Protein AF-A0A5M3X7E9-F1 (afdb_monomer_lite)

InterPro domains:
  IPR001853 DSBA-like thioredoxin domain [PF01323] (3-74)
  IPR036249 Thioredoxin-like superfamily [SSF52833] (13-123)

pLDDT: mean 93.16, std 6.46, range [57.97, 98.62]

Secondary structure (DSSP, 8-state):
--STTTTTT----TTT------HHHHHHHHHHHTTT-HHHHHHHHHHHHHTS---TT-HHHHHHHHHHHT----S--HHHHHHHHHHHHHTT--GGG-SEEE-TTS-EEESS--HHHHHHHHH-

Organism: NCBI:txid150177

Radius of gyration: 15.97 Å; chains: 1; bounding box: 34×35×36 Å

Sequence (124 aa):
MTTFGAEDGLKVDFGRVVSTNTFDAHRLIAQAAAQGRGERMAERLFRAYFTDALNVADHDILVMLAEETGVRMSDGGATELRAELDRVRGLGFTADSVPAFRFDTGLTLSGEQPEEAFFAAFEA

Structure (mmCIF, N/CA/C/O backbone):
data_AF-A0A5M3X7E9-F1
#
_entry.id   AF-A0A5M3X7E9-F1
#
loop_
_atom_site.group_PDB
_atom_site.id
_atom_site.type_symbol
_atom_site.label_atom_id
_atom_site.label_alt_id
_atom_site.label_comp_id
_atom_site.label_asym_id
_atom_site.label_entity_id
_atom_site.label_seq_id
_atom_site.pdbx_PDB_ins_code
_atom_site.Cartn_x
_atom_site.Cartn_y
_atom_site.Cartn_z
_atom_site.occupancy
_atom_site.B_iso_or_equiv
_atom_site.auth_seq_id
_atom_site.auth_comp_id
_atom_site.auth_asym_id
_atom_site.auth_atom_id
_atom_site.pdbx_PDB_model_num
ATOM 1 N N . MET A 1 1 ? 8.587 -16.319 13.970 1.00 57.97 1 MET A N 1
ATOM 2 C CA . MET A 1 1 ? 7.136 -16.046 13.896 1.00 57.97 1 MET A CA 1
ATOM 3 C C . MET A 1 1 ? 6.733 -15.173 15.067 1.00 57.97 1 MET A C 1
ATOM 5 O O . MET A 1 1 ? 6.988 -15.550 16.206 1.00 57.97 1 MET A O 1
ATOM 9 N N . THR A 1 2 ? 6.206 -13.987 14.783 1.00 64.38 2 THR A N 1
ATOM 10 C CA . THR A 1 2 ? 5.793 -13.008 15.798 1.00 64.38 2 THR A CA 1
ATOM 11 C C . THR A 1 2 ? 4.344 -13.221 16.224 1.00 64.38 2 THR A C 1
ATOM 13 O O . THR A 1 2 ? 3.573 -13.816 15.481 1.00 64.38 2 THR A O 1
ATOM 16 N N . THR A 1 3 ? 3.967 -12.731 17.408 1.00 77.56 3 THR A N 1
ATOM 17 C CA . THR A 1 3 ? 2.562 -12.693 17.866 1.00 77.56 3 THR A CA 1
ATOM 18 C C . THR A 1 3 ? 1.754 -11.575 17.206 1.00 77.56 3 THR A C 1
ATOM 20 O O . THR A 1 3 ? 0.532 -11.574 17.280 1.00 77.56 3 THR A O 1
ATOM 23 N N . PHE A 1 4 ? 2.436 -10.633 16.552 1.00 79.88 4 PHE A N 1
ATOM 24 C CA . PHE A 1 4 ? 1.830 -9.508 15.851 1.00 79.88 4 PHE A CA 1
ATOM 25 C C . PHE A 1 4 ? 0.806 -9.968 14.801 1.00 79.88 4 PHE A C 1
ATOM 27 O O . PHE A 1 4 ? 1.156 -10.749 13.911 1.00 79.88 4 PHE A O 1
ATOM 34 N N . GLY A 1 5 ? -0.437 -9.490 14.923 1.00 80.81 5 GLY A N 1
ATOM 35 C CA . GLY A 1 5 ? -1.555 -9.810 14.029 1.00 80.81 5 GLY A CA 1
ATOM 36 C C . GLY A 1 5 ? -2.062 -11.256 14.102 1.00 80.81 5 GLY A C 1
ATOM 37 O O . GLY A 1 5 ? -2.928 -11.637 13.321 1.00 80.81 5 GLY A O 1
ATOM 38 N N . ALA A 1 6 ? -1.532 -12.091 15.005 1.00 84.88 6 ALA A N 1
ATOM 39 C CA . ALA A 1 6 ? -1.908 -13.503 15.075 1.00 84.88 6 ALA A CA 1
ATOM 40 C C . ALA A 1 6 ? -3.364 -13.703 15.531 1.00 84.88 6 ALA A C 1
ATOM 42 O O . ALA A 1 6 ? -4.019 -14.638 15.070 1.00 84.88 6 ALA A O 1
ATOM 43 N N . GLU A 1 7 ? -3.867 -12.827 16.406 1.00 86.44 7 GLU A N 1
ATOM 44 C CA . GLU A 1 7 ? -5.273 -12.815 16.844 1.00 86.44 7 GLU A CA 1
ATOM 45 C C . GLU A 1 7 ? -6.223 -12.465 15.686 1.00 86.44 7 GLU A C 1
ATOM 47 O O . GLU A 1 7 ? -7.322 -13.011 15.611 1.00 86.44 7 GLU A O 1
ATOM 52 N N . ASP A 1 8 ? -5.734 -11.697 14.708 1.00 83.06 8 ASP A N 1
ATOM 53 C CA . ASP A 1 8 ? -6.441 -11.330 13.474 1.00 83.06 8 ASP A CA 1
ATOM 54 C C . ASP A 1 8 ? -6.232 -12.352 12.338 1.00 83.06 8 ASP A C 1
ATOM 56 O O . ASP A 1 8 ? -6.613 -12.130 11.188 1.00 83.06 8 ASP A O 1
ATOM 60 N N . GLY A 1 9 ? -5.586 -13.489 12.627 1.00 85.62 9 GLY A N 1
ATOM 61 C CA . GLY A 1 9 ? -5.306 -14.544 11.650 1.00 85.62 9 GLY A CA 1
ATOM 62 C C . GLY A 1 9 ? -4.132 -14.256 10.705 1.00 85.62 9 GLY A C 1
ATOM 63 O O . GLY A 1 9 ? -3.910 -15.017 9.755 1.00 85.62 9 GLY A O 1
ATOM 64 N N . LEU A 1 10 ? -3.345 -13.206 10.960 1.00 86.06 10 LEU A N 1
ATOM 65 C CA . LEU A 1 10 ? -2.181 -12.856 10.151 1.00 86.06 10 LEU A CA 1
ATOM 66 C C . LEU A 1 10 ? -0.985 -13.756 10.472 1.00 86.06 10 LEU A C 1
ATOM 68 O O . LEU A 1 10 ? -0.656 -14.056 11.620 1.00 86.06 10 LEU A O 1
ATOM 72 N N . LYS A 1 11 ? -0.280 -14.165 9.415 1.00 87.12 11 LYS A N 1
ATOM 73 C CA . LYS A 1 11 ? 0.992 -14.889 9.515 1.00 87.12 11 LYS A CA 1
ATOM 74 C C . LYS A 1 11 ? 2.125 -13.955 9.131 1.00 87.12 11 LYS A C 1
ATOM 76 O O . LYS A 1 11 ? 2.411 -13.793 7.948 1.00 87.12 11 LYS A O 1
ATOM 81 N N . VAL A 1 12 ? 2.776 -13.370 10.129 1.00 86.00 12 VAL A N 1
ATOM 82 C CA . VAL A 1 12 ? 3.888 -12.438 9.924 1.00 86.00 12 VAL A CA 1
ATOM 83 C C . VAL A 1 12 ? 5.204 -13.053 10.395 1.00 86.00 12 VAL A C 1
ATOM 85 O O . VAL A 1 12 ? 5.309 -13.613 11.494 1.00 86.00 12 VAL A O 1
ATOM 88 N N . ASP A 1 13 ? 6.228 -12.950 9.550 1.00 86.38 13 ASP A N 1
ATOM 89 C CA . ASP A 1 13 ? 7.582 -13.397 9.852 1.00 86.38 13 ASP A CA 1
ATOM 90 C C . ASP A 1 13 ? 8.618 -12.301 9.583 1.00 86.38 13 ASP A C 1
ATOM 92 O O . ASP A 1 13 ? 9.420 -12.373 8.650 1.00 86.38 13 ASP A O 1
ATOM 96 N N . PHE A 1 14 ? 8.629 -11.283 10.450 1.00 82.94 14 PHE A N 1
ATOM 97 C CA . PHE A 1 14 ? 9.568 -10.158 10.367 1.00 82.94 14 PHE A CA 1
ATOM 98 C C . PHE A 1 14 ? 11.044 -10.581 10.313 1.00 82.94 14 PHE A C 1
ATOM 100 O O . PHE A 1 14 ? 11.855 -9.868 9.732 1.00 82.94 14 PHE A O 1
ATOM 107 N N . GLY A 1 15 ? 11.405 -11.743 10.872 1.00 85.81 15 GLY A N 1
ATOM 108 C CA . GLY A 1 15 ? 12.784 -12.244 10.853 1.00 85.81 15 GLY A CA 1
ATOM 109 C C . GLY A 1 15 ? 13.284 -12.647 9.463 1.00 85.81 15 GLY A C 1
ATOM 110 O O . GLY A 1 15 ? 14.489 -12.797 9.273 1.00 85.81 15 GLY A O 1
ATOM 111 N N . ARG A 1 16 ? 12.378 -12.825 8.495 1.00 87.38 16 ARG A N 1
ATOM 112 C CA . ARG A 1 16 ? 12.708 -13.186 7.110 1.00 87.38 16 ARG A CA 1
ATOM 113 C C . ARG A 1 16 ? 12.487 -12.047 6.121 1.00 87.38 16 ARG A C 1
ATOM 115 O O . ARG A 1 16 ? 12.908 -12.169 4.976 1.00 87.38 16 ARG A O 1
ATOM 122 N N . VAL A 1 17 ? 11.838 -10.965 6.546 1.00 88.69 17 VAL A N 1
ATOM 123 C CA . VAL A 1 17 ? 11.526 -9.822 5.687 1.00 88.69 17 VAL A CA 1
ATOM 124 C C . VAL A 1 17 ? 12.809 -9.216 5.117 1.00 88.69 17 VAL A C 1
ATOM 126 O O . VAL A 1 17 ? 13.756 -8.917 5.844 1.00 88.69 17 VAL A O 1
ATOM 129 N N . VAL A 1 18 ? 12.815 -8.991 3.804 1.00 86.69 18 VAL A N 1
ATOM 130 C CA . VAL A 1 18 ? 13.897 -8.294 3.105 1.00 86.69 18 VAL A CA 1
ATOM 131 C C . VAL A 1 18 ? 13.563 -6.807 3.068 1.00 86.69 18 VAL A C 1
ATOM 133 O O . VAL A 1 18 ? 12.689 -6.393 2.312 1.00 86.69 18 VAL A O 1
ATOM 136 N N . SER A 1 19 ? 14.260 -6.000 3.873 1.00 89.56 19 SER A N 1
ATOM 137 C CA . SER A 1 19 ? 14.116 -4.540 3.821 1.00 89.56 19 SER A CA 1
ATOM 138 C C . SER A 1 19 ? 14.472 -4.037 2.422 1.00 89.56 19 SER A C 1
ATOM 140 O O . SER A 1 19 ? 15.584 -4.260 1.938 1.00 89.56 19 SER A O 1
ATOM 142 N N . THR A 1 20 ? 13.512 -3.403 1.756 1.00 92.75 20 THR A N 1
ATOM 143 C CA . THR A 1 20 ? 13.622 -3.039 0.344 1.00 92.75 20 THR A CA 1
ATOM 144 C C . THR A 1 20 ? 12.863 -1.753 0.039 1.00 92.75 20 THR A C 1
ATOM 146 O O . THR A 1 20 ? 12.039 -1.293 0.830 1.00 92.75 20 THR A O 1
ATOM 149 N N . ASN A 1 21 ? 13.141 -1.150 -1.114 1.00 95.38 21 ASN A N 1
ATOM 150 C CA . ASN A 1 21 ? 12.389 0.008 -1.577 1.00 95.38 21 ASN A CA 1
ATOM 151 C C . ASN A 1 21 ? 10.986 -0.426 -2.039 1.00 95.38 21 ASN A C 1
ATOM 153 O O . ASN A 1 21 ? 10.855 -1.319 -2.868 1.00 95.38 21 ASN A O 1
ATOM 157 N N . THR A 1 22 ? 9.933 0.218 -1.538 1.00 96.25 22 THR A N 1
ATOM 158 C CA . THR A 1 22 ? 8.537 -0.139 -1.851 1.00 96.25 22 THR A CA 1
ATOM 159 C C . THR A 1 22 ? 7.882 0.781 -2.884 1.00 96.25 22 THR A C 1
ATOM 161 O O . THR A 1 22 ? 6.684 0.665 -3.130 1.00 96.25 22 THR A O 1
ATOM 164 N N . PHE A 1 23 ? 8.622 1.703 -3.509 1.00 97.44 23 PHE A N 1
ATOM 165 C CA . PHE A 1 23 ? 8.050 2.685 -4.435 1.00 97.44 23 PHE A CA 1
ATOM 166 C C . PHE A 1 23 ? 7.335 2.015 -5.614 1.00 97.44 23 PHE A C 1
ATOM 168 O O . PHE A 1 23 ? 6.199 2.372 -5.922 1.00 97.44 23 PHE A O 1
ATOM 175 N N . ASP A 1 24 ? 7.955 1.012 -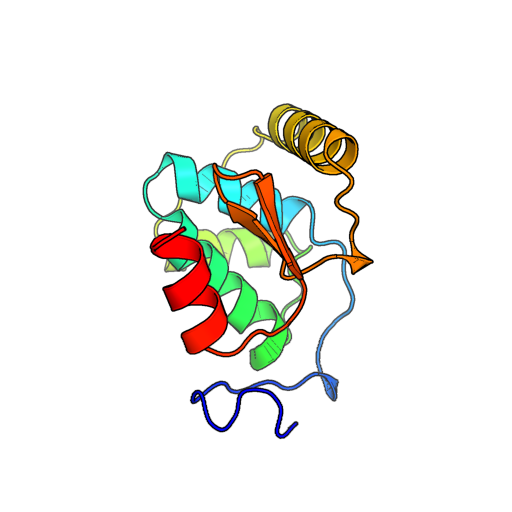6.239 1.00 97.94 24 ASP A N 1
ATOM 176 C CA . ASP A 1 24 ? 7.332 0.293 -7.355 1.00 97.94 24 ASP A CA 1
ATOM 177 C C . ASP A 1 24 ? 6.169 -0.603 -6.911 1.00 97.94 24 ASP A C 1
ATOM 179 O O . ASP A 1 24 ? 5.172 -0.696 -7.626 1.00 97.94 24 ASP A O 1
ATOM 183 N N . ALA A 1 25 ? 6.218 -1.163 -5.700 1.00 98.00 25 ALA A N 1
ATOM 184 C CA . ALA A 1 25 ? 5.075 -1.852 -5.104 1.00 98.00 25 ALA A CA 1
ATOM 185 C C . ALA A 1 25 ? 3.878 -0.899 -4.909 1.00 98.00 25 ALA A C 1
ATOM 187 O O . ALA A 1 25 ? 2.753 -1.220 -5.288 1.00 98.00 25 ALA A O 1
ATOM 188 N N . HIS A 1 26 ? 4.109 0.317 -4.404 1.00 97.75 26 HIS A N 1
ATOM 189 C CA . HIS A 1 26 ? 3.061 1.337 -4.288 1.00 97.75 26 HIS A CA 1
ATOM 190 C C . HIS A 1 26 ? 2.553 1.816 -5.652 1.00 97.75 26 HIS A C 1
ATOM 192 O O . HIS A 1 26 ? 1.351 2.031 -5.822 1.00 97.75 26 HIS A O 1
ATOM 198 N N . ARG A 1 27 ? 3.437 1.934 -6.649 1.00 98.19 27 ARG A N 1
ATOM 199 C CA . ARG A 1 27 ? 3.050 2.256 -8.030 1.00 98.19 27 ARG A CA 1
ATOM 200 C C . ARG A 1 27 ? 2.130 1.186 -8.600 1.00 98.19 27 ARG A C 1
ATOM 202 O O . ARG A 1 27 ? 1.125 1.519 -9.227 1.00 98.19 27 ARG A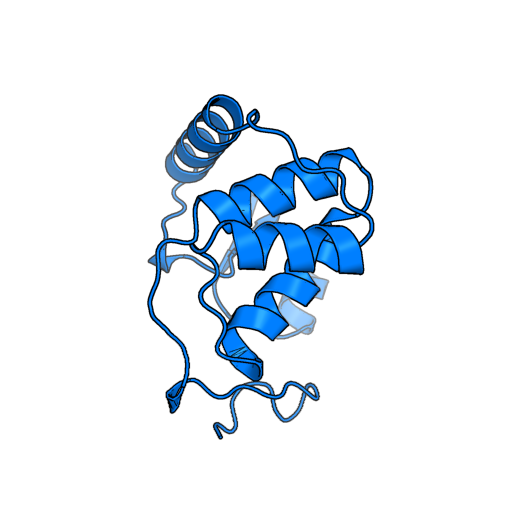 O 1
ATOM 209 N N . LEU A 1 28 ? 2.424 -0.079 -8.325 1.00 98.44 28 LEU A N 1
ATOM 210 C CA . LEU A 1 28 ? 1.589 -1.201 -8.721 1.00 98.44 28 LEU A CA 1
ATOM 211 C C . LEU A 1 28 ? 0.223 -1.193 -8.012 1.00 98.44 28 LEU A C 1
ATOM 213 O O . LEU A 1 28 ? -0.793 -1.431 -8.663 1.00 98.44 28 LEU A O 1
ATOM 217 N N . ILE A 1 29 ? 0.159 -0.833 -6.725 1.00 98.44 29 ILE A N 1
ATOM 218 C CA . ILE A 1 29 ? -1.118 -0.632 -6.012 1.00 98.44 29 ILE A CA 1
ATOM 219 C C . ILE A 1 29 ? -1.941 0.482 -6.669 1.00 98.44 29 ILE A C 1
ATOM 221 O O . ILE A 1 29 ? -3.135 0.298 -6.899 1.00 98.44 29 ILE A O 1
ATOM 225 N N . ALA A 1 30 ? -1.325 1.611 -7.031 1.00 98.12 30 ALA A N 1
ATOM 226 C CA . ALA A 1 30 ? -2.021 2.707 -7.710 1.00 98.12 30 ALA A CA 1
ATOM 227 C C . ALA A 1 30 ? -2.570 2.278 -9.087 1.00 98.12 30 ALA A C 1
ATOM 229 O O . ALA A 1 30 ? -3.725 2.558 -9.418 1.00 98.12 30 ALA A O 1
ATOM 230 N N . GLN A 1 31 ? -1.782 1.529 -9.868 1.00 98.06 31 GLN A N 1
ATOM 231 C CA . GLN A 1 31 ? -2.232 0.948 -11.140 1.00 98.06 31 GLN A CA 1
ATOM 232 C C . GLN A 1 31 ? -3.365 -0.070 -10.949 1.00 98.06 31 GLN A C 1
ATOM 234 O O . GLN A 1 31 ? -4.298 -0.119 -11.754 1.00 98.06 31 GLN A O 1
ATOM 239 N N . ALA A 1 32 ? -3.304 -0.877 -9.889 1.00 98.44 32 ALA A N 1
ATOM 240 C CA . ALA A 1 32 ? -4.347 -1.830 -9.536 1.00 98.44 32 ALA A CA 1
ATOM 241 C C . ALA A 1 32 ? -5.637 -1.125 -9.097 1.00 98.44 32 ALA A C 1
ATOM 243 O O . ALA A 1 32 ? -6.727 -1.540 -9.491 1.00 98.44 32 ALA A O 1
ATOM 244 N N . ALA A 1 33 ? -5.534 -0.036 -8.332 1.00 98.12 33 ALA A N 1
ATOM 245 C CA . ALA A 1 33 ? -6.672 0.768 -7.895 1.00 98.12 33 ALA A CA 1
ATOM 246 C C . ALA A 1 33 ? -7.442 1.348 -9.091 1.00 98.12 33 ALA A C 1
ATOM 248 O O . ALA A 1 33 ? -8.662 1.205 -9.152 1.00 98.12 33 ALA A O 1
ATOM 249 N N . ALA A 1 34 ? -6.738 1.866 -10.104 1.00 97.56 34 ALA A N 1
ATOM 250 C CA . ALA A 1 34 ? -7.346 2.322 -11.360 1.00 97.56 34 ALA A CA 1
ATOM 251 C C . ALA A 1 34 ? -8.070 1.204 -12.147 1.00 97.56 34 ALA A C 1
ATOM 253 O O . ALA A 1 34 ? -8.872 1.484 -13.035 1.00 97.56 34 ALA A O 1
ATOM 254 N N . GLN A 1 35 ? -7.803 -0.065 -11.821 1.00 98.06 35 GLN A N 1
ATOM 255 C CA . GLN A 1 35 ? -8.432 -1.252 -12.409 1.00 98.06 35 GLN A CA 1
ATOM 256 C C . GLN A 1 35 ? -9.475 -1.904 -11.483 1.00 98.06 35 GLN A C 1
ATOM 258 O O . GLN A 1 35 ? -9.948 -3.000 -11.788 1.00 98.06 35 GLN A O 1
ATOM 263 N N . GLY A 1 36 ? -9.817 -1.275 -10.351 1.00 98.31 36 GLY A N 1
ATOM 264 C CA . GLY A 1 36 ? -10.743 -1.830 -9.356 1.00 98.31 36 GLY A CA 1
ATOM 265 C C . GLY A 1 36 ? -10.173 -3.013 -8.563 1.00 98.31 36 GLY A C 1
ATOM 266 O O . GLY A 1 36 ? -10.925 -3.838 -8.056 1.00 98.31 36 GLY A O 1
ATOM 267 N N . ARG A 1 37 ? -8.842 -3.135 -8.492 1.00 98.44 37 ARG A N 1
ATOM 268 C CA . ARG A 1 37 ? -8.112 -4.263 -7.879 1.00 98.44 37 ARG A CA 1
ATOM 269 C C . ARG A 1 37 ? -7.112 -3.819 -6.806 1.00 98.44 37 ARG A C 1
ATOM 271 O O . ARG A 1 37 ? -6.234 -4.594 -6.439 1.00 98.44 37 ARG A O 1
ATOM 278 N N . GLY A 1 38 ? -7.222 -2.577 -6.330 1.00 97.94 38 GLY A N 1
ATOM 279 C CA . GLY A 1 38 ? -6.269 -1.971 -5.391 1.00 97.94 38 GLY A CA 1
ATOM 280 C C . GLY A 1 38 ? -6.118 -2.765 -4.095 1.00 97.94 38 GLY A C 1
ATOM 281 O O . GLY A 1 38 ? -5.001 -3.112 -3.728 1.00 97.94 38 GLY A O 1
ATOM 282 N N . GLU A 1 39 ? -7.237 -3.122 -3.464 1.00 97.62 39 GLU A N 1
ATOM 283 C CA . GLU A 1 39 ? -7.264 -3.922 -2.232 1.00 97.62 39 GLU A CA 1
ATOM 284 C C . GLU A 1 39 ? -6.599 -5.288 -2.427 1.00 97.62 39 GLU A C 1
ATOM 286 O O . GLU A 1 39 ? -5.634 -5.612 -1.740 1.00 97.62 39 GLU A O 1
ATOM 291 N N . ARG A 1 40 ? -7.027 -6.039 -3.450 1.00 98.00 40 ARG A N 1
ATOM 292 C CA . ARG A 1 40 ? -6.453 -7.352 -3.782 1.00 98.00 40 ARG A CA 1
ATOM 293 C C . ARG A 1 40 ? -4.943 -7.285 -4.031 1.00 98.00 40 ARG A C 1
ATOM 295 O O . ARG A 1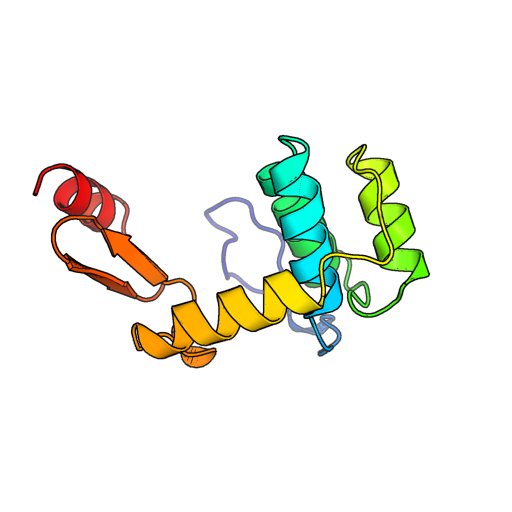 40 ? -4.216 -8.194 -3.641 1.00 98.00 40 ARG A O 1
ATOM 302 N N . MET A 1 41 ? -4.468 -6.236 -4.702 1.00 98.62 41 MET A N 1
ATOM 303 C CA . MET A 1 41 ? -3.038 -6.038 -4.939 1.00 98.62 41 MET A CA 1
ATOM 304 C C . MET A 1 41 ? -2.289 -5.703 -3.645 1.00 98.62 41 MET A C 1
ATOM 306 O O . MET A 1 41 ? -1.232 -6.277 -3.388 1.00 98.62 41 MET A O 1
ATOM 310 N N . ALA A 1 42 ? -2.833 -4.807 -2.818 1.00 98.19 42 ALA A N 1
ATOM 311 C CA . ALA A 1 42 ? -2.231 -4.430 -1.544 1.00 98.19 42 ALA A CA 1
ATOM 312 C C . ALA A 1 42 ? -2.124 -5.632 -0.594 1.00 98.19 42 ALA A C 1
ATOM 314 O O . ALA A 1 42 ? -1.044 -5.901 -0.074 1.00 98.19 42 ALA A O 1
ATOM 315 N N . GLU A 1 43 ? -3.198 -6.410 -0.440 1.00 96.81 43 GLU A N 1
ATOM 316 C CA . GLU A 1 43 ? -3.205 -7.639 0.361 1.00 96.81 43 GLU A CA 1
ATOM 317 C C . GLU A 1 43 ? -2.153 -8.636 -0.142 1.00 96.81 43 GLU A C 1
ATOM 319 O O . GLU A 1 43 ? -1.370 -9.196 0.634 1.00 96.81 43 GLU A O 1
ATOM 324 N N . ARG A 1 44 ? -2.068 -8.818 -1.466 1.00 98.06 44 ARG A N 1
ATOM 325 C CA . ARG A 1 44 ? -1.100 -9.741 -2.051 1.00 98.06 44 ARG A CA 1
ATOM 326 C C . ARG A 1 44 ? 0.348 -9.304 -1.820 1.00 98.06 44 ARG A C 1
ATOM 328 O O . ARG A 1 44 ? 1.188 -10.160 -1.527 1.00 98.06 44 ARG A O 1
ATOM 335 N N . LEU A 1 45 ? 0.635 -8.007 -1.932 1.00 98.00 45 LEU A N 1
ATOM 336 C CA . LEU A 1 45 ? 1.948 -7.428 -1.635 1.00 98.00 45 LEU A CA 1
ATOM 337 C C . LEU A 1 45 ? 2.292 -7.534 -0.147 1.00 98.00 45 LEU A C 1
ATOM 339 O O . LEU A 1 45 ? 3.421 -7.896 0.180 1.00 98.00 45 LEU A O 1
ATOM 343 N N . PHE A 1 46 ? 1.330 -7.308 0.752 1.00 95.81 46 PHE A N 1
ATOM 344 C CA . PHE A 1 46 ? 1.535 -7.516 2.185 1.00 95.81 46 PHE A CA 1
ATOM 345 C C . PHE A 1 46 ? 1.911 -8.962 2.493 1.00 95.81 46 PHE A C 1
ATOM 347 O O . PHE A 1 46 ? 2.900 -9.197 3.184 1.00 95.81 46 PHE A O 1
ATOM 354 N N . ARG A 1 47 ? 1.198 -9.937 1.917 1.00 95.56 47 ARG A N 1
ATOM 355 C CA . ARG A 1 47 ? 1.547 -11.357 2.052 1.00 95.56 47 ARG A CA 1
ATOM 356 C C . ARG A 1 47 ? 2.922 -11.670 1.458 1.00 95.56 47 ARG A C 1
ATOM 358 O O . ARG A 1 47 ? 3.715 -12.357 2.099 1.00 95.56 47 ARG A O 1
ATOM 365 N N . ALA A 1 48 ? 3.223 -11.143 0.268 1.00 96.50 48 ALA A N 1
ATOM 366 C CA . ALA A 1 48 ? 4.518 -11.329 -0.388 1.00 96.50 48 ALA A CA 1
ATOM 367 C C . ALA A 1 48 ? 5.671 -10.862 0.514 1.00 96.50 48 ALA A C 1
ATOM 369 O O . ALA A 1 48 ? 6.661 -11.570 0.677 1.00 96.50 48 ALA A O 1
ATOM 370 N N . TYR A 1 49 ? 5.513 -9.692 1.130 1.00 95.88 49 TYR A N 1
ATOM 371 C CA . TYR A 1 49 ? 6.533 -9.067 1.960 1.00 95.88 49 TYR A CA 1
ATOM 372 C C . TYR A 1 49 ? 6.631 -9.705 3.353 1.00 95.88 49 TYR A C 1
ATOM 374 O O . TYR A 1 49 ? 7.695 -10.183 3.740 1.00 95.88 49 TYR A O 1
ATOM 382 N N . PHE A 1 50 ? 5.522 -9.750 4.097 1.00 93.56 50 PHE A N 1
ATOM 383 C CA . PHE A 1 50 ? 5.503 -10.124 5.515 1.00 93.56 50 PHE A CA 1
ATOM 384 C C . PHE A 1 50 ? 5.423 -11.629 5.779 1.00 93.56 50 PHE A C 1
ATOM 386 O O . PHE A 1 50 ? 5.825 -12.068 6.857 1.00 93.56 50 PHE A O 1
ATOM 393 N N . THR A 1 51 ? 4.911 -12.420 4.833 1.00 92.38 51 THR A N 1
ATOM 394 C CA . THR A 1 51 ? 4.726 -13.871 5.001 1.00 92.38 51 THR A CA 1
ATOM 395 C C . THR A 1 51 ? 5.677 -14.667 4.114 1.00 92.38 51 THR A C 1
ATOM 397 O O . THR A 1 51 ? 6.374 -15.564 4.592 1.00 92.38 51 THR A O 1
ATOM 400 N N . ASP A 1 52 ? 5.713 -14.342 2.821 1.00 93.88 52 ASP A N 1
ATOM 401 C CA . ASP A 1 52 ? 6.471 -15.105 1.827 1.00 93.88 52 ASP A CA 1
ATOM 402 C C . ASP A 1 52 ? 7.953 -14.676 1.767 1.00 93.88 52 ASP A C 1
ATOM 404 O O . ASP A 1 52 ? 8.778 -15.408 1.217 1.00 93.88 52 ASP A O 1
ATOM 408 N N . ALA A 1 53 ? 8.304 -13.536 2.384 1.00 94.50 53 ALA A N 1
ATOM 409 C CA . ALA A 1 53 ? 9.646 -12.947 2.401 1.00 94.50 53 ALA A CA 1
ATOM 410 C C . ALA A 1 53 ? 10.221 -12.662 0.997 1.00 94.50 53 ALA A C 1
ATOM 412 O O . ALA A 1 53 ? 11.417 -12.823 0.747 1.00 94.50 53 ALA A O 1
ATOM 413 N N . LEU A 1 54 ? 9.360 -12.243 0.069 1.00 96.06 54 LEU A N 1
ATOM 414 C CA . LEU A 1 54 ? 9.736 -11.865 -1.290 1.00 96.06 54 LEU A CA 1
ATOM 415 C C . LEU A 1 54 ? 10.233 -10.415 -1.345 1.00 96.06 54 LEU A C 1
ATOM 417 O O . LEU A 1 54 ? 9.726 -9.532 -0.650 1.00 96.06 54 LEU A O 1
ATOM 421 N N . ASN A 1 55 ? 11.207 -10.154 -2.220 1.00 96.62 55 ASN A N 1
ATOM 422 C CA . ASN A 1 55 ? 11.707 -8.806 -2.472 1.00 96.62 55 ASN A CA 1
ATOM 423 C C . ASN A 1 55 ? 10.727 -8.025 -3.362 1.00 96.62 55 ASN A C 1
ATOM 425 O O . ASN A 1 55 ? 10.734 -8.173 -4.579 1.00 96.62 55 ASN A O 1
ATOM 429 N N . VAL A 1 56 ? 9.918 -7.152 -2.765 1.00 97.19 56 VAL A N 1
ATOM 430 C CA . VAL A 1 56 ? 8.923 -6.335 -3.489 1.00 97.19 56 VAL A CA 1
ATOM 431 C C . V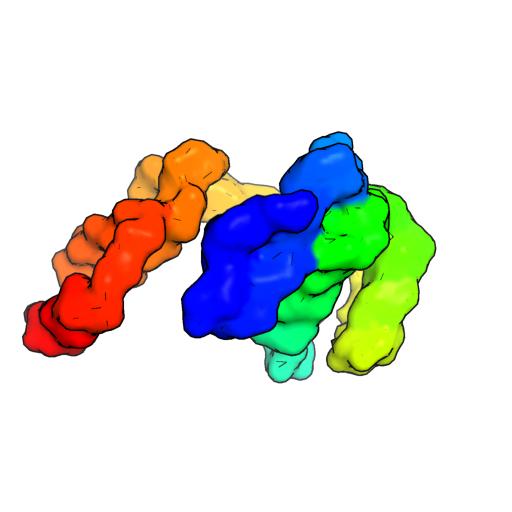AL A 1 56 ? 9.509 -5.138 -4.262 1.00 97.19 56 VAL A C 1
ATOM 433 O O . VAL A 1 56 ? 8.749 -4.335 -4.797 1.00 97.19 56 VAL A O 1
ATOM 436 N N . ALA A 1 57 ? 10.838 -5.011 -4.345 1.00 96.88 57 ALA A N 1
ATOM 437 C CA . ALA A 1 57 ? 11.509 -4.131 -5.311 1.00 96.88 57 ALA A CA 1
ATOM 438 C C . ALA A 1 57 ? 11.920 -4.860 -6.601 1.00 96.88 57 ALA A C 1
ATOM 440 O O . ALA A 1 57 ? 12.386 -4.221 -7.543 1.00 96.88 57 ALA A O 1
ATOM 441 N N . ASP A 1 58 ? 11.814 -6.189 -6.633 1.00 97.50 58 ASP A N 1
ATOM 442 C CA . ASP A 1 58 ? 12.172 -6.990 -7.797 1.00 97.50 58 ASP A CA 1
ATOM 443 C C . ASP A 1 58 ? 11.051 -6.931 -8.845 1.00 97.50 58 ASP A C 1
ATOM 445 O O . ASP A 1 58 ? 9.885 -7.201 -8.548 1.00 97.50 58 ASP A O 1
ATOM 449 N N . HIS A 1 59 ? 11.406 -6.561 -10.075 1.00 96.88 59 HIS A N 1
ATOM 450 C CA . HIS A 1 59 ? 10.443 -6.399 -11.159 1.00 96.88 59 HIS A CA 1
ATOM 451 C C . HIS A 1 59 ? 9.728 -7.708 -11.516 1.00 96.88 59 HIS A C 1
ATOM 453 O O . HIS A 1 59 ? 8.512 -7.692 -11.699 1.00 96.88 59 HIS A O 1
ATOM 459 N N . ASP A 1 60 ? 10.442 -8.833 -11.564 1.00 98.00 60 ASP A N 1
ATOM 460 C CA . ASP A 1 60 ? 9.868 -10.128 -11.940 1.00 98.00 60 ASP A CA 1
ATOM 461 C C . ASP A 1 60 ? 8.911 -10.628 -10.852 1.00 98.00 60 ASP A C 1
ATOM 463 O O . ASP A 1 60 ? 7.849 -11.183 -11.150 1.00 98.00 60 ASP A O 1
ATOM 467 N N . ILE A 1 61 ? 9.235 -10.356 -9.581 1.00 98.25 61 ILE A N 1
ATOM 468 C CA . ILE A 1 61 ? 8.301 -10.573 -8.471 1.00 98.25 61 ILE A CA 1
ATOM 469 C C . ILE A 1 61 ? 7.048 -9.717 -8.667 1.00 98.25 61 ILE A C 1
ATOM 471 O O . ILE A 1 61 ? 5.943 -10.246 -8.609 1.00 98.25 61 ILE A O 1
ATOM 475 N N . LEU A 1 62 ? 7.179 -8.418 -8.938 1.00 98.31 62 LEU A N 1
ATOM 476 C CA . LEU A 1 62 ? 6.019 -7.542 -9.132 1.00 98.31 62 LEU A CA 1
ATOM 477 C C . LEU A 1 62 ? 5.134 -7.980 -10.313 1.00 98.31 62 LEU A C 1
ATOM 479 O O . LEU A 1 62 ? 3.909 -7.947 -10.182 1.00 98.31 62 LEU A O 1
ATOM 483 N N . VAL A 1 63 ? 5.729 -8.450 -11.415 1.00 98.31 63 VAL A N 1
ATOM 484 C CA . VAL A 1 63 ? 5.004 -9.022 -12.564 1.00 98.31 63 VAL A CA 1
ATOM 485 C C . VAL A 1 63 ? 4.205 -10.252 -12.150 1.00 98.31 63 VAL A C 1
ATOM 487 O O . VAL A 1 63 ? 2.996 -10.295 -12.376 1.00 98.31 63 VAL A O 1
ATOM 490 N N . MET A 1 64 ? 4.839 -11.208 -11.470 1.00 98.56 64 MET A N 1
ATOM 491 C CA . MET A 1 64 ? 4.168 -12.409 -10.964 1.00 98.56 64 MET A CA 1
ATOM 492 C C . MET A 1 64 ? 2.970 -12.057 -10.064 1.00 98.56 64 MET A C 1
ATOM 494 O O . MET A 1 64 ? 1.870 -12.582 -10.242 1.00 98.56 64 MET A O 1
ATOM 498 N N . LEU A 1 65 ? 3.150 -11.125 -9.121 1.00 98.56 65 LEU A N 1
ATOM 499 C CA . LEU A 1 65 ? 2.084 -10.693 -8.209 1.00 98.56 65 LEU A CA 1
ATOM 500 C C . LEU A 1 65 ? 0.934 -9.994 -8.955 1.00 98.56 65 LEU A C 1
ATOM 502 O O . LEU A 1 65 ? -0.239 -10.145 -8.592 1.00 98.56 65 LEU A O 1
ATOM 506 N N . ALA A 1 66 ? 1.245 -9.243 -10.011 1.00 98.38 66 ALA A N 1
ATOM 507 C CA . ALA A 1 66 ? 0.244 -8.622 -10.866 1.00 98.38 66 ALA A CA 1
ATOM 508 C C . ALA A 1 66 ? -0.571 -9.650 -11.656 1.00 98.38 66 ALA A C 1
ATOM 510 O O . ALA A 1 66 ? -1.798 -9.540 -11.706 1.00 98.38 66 ALA A O 1
ATOM 511 N N . GLU A 1 67 ? 0.065 -10.691 -12.188 1.00 98.19 67 GLU A N 1
ATOM 512 C CA . GLU A 1 67 ? -0.626 -11.788 -12.871 1.00 98.19 67 GLU A CA 1
ATOM 513 C C . GLU A 1 67 ? -1.580 -12.535 -11.926 1.00 98.19 67 GLU A C 1
ATOM 515 O O . GLU A 1 67 ? -2.762 -12.700 -12.240 1.00 98.19 67 GLU A O 1
ATOM 520 N N . GLU A 1 68 ? -1.120 -12.895 -10.724 1.00 98.06 68 GLU A N 1
ATOM 521 C CA . GLU A 1 68 ? -1.928 -13.579 -9.700 1.00 98.06 68 GLU A CA 1
ATOM 522 C C . GLU A 1 68 ? -3.166 -12.774 -9.269 1.00 98.06 68 GLU A C 1
ATOM 524 O O . GLU A 1 68 ? -4.199 -13.323 -8.859 1.00 98.06 68 GLU A O 1
ATOM 529 N N . THR A 1 69 ? -3.084 -11.448 -9.359 1.00 98.12 69 THR A N 1
ATOM 530 C CA . THR A 1 69 ? -4.166 -10.531 -8.983 1.00 98.12 69 THR A CA 1
ATOM 531 C C . THR A 1 69 ?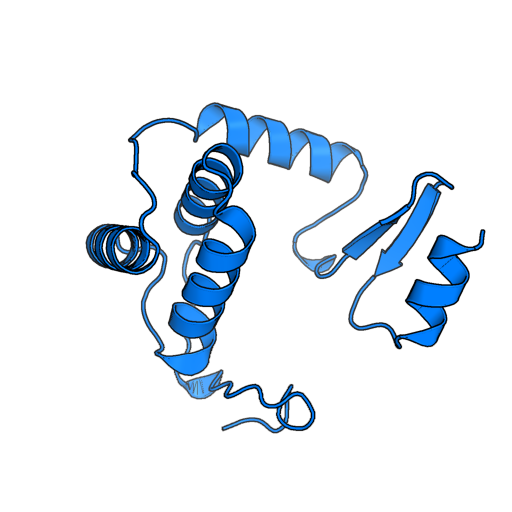 -4.979 -10.034 -10.180 1.00 98.12 69 THR A C 1
ATOM 533 O O . THR A 1 69 ? -6.020 -9.389 -10.003 1.00 98.12 69 THR A O 1
ATOM 536 N N . GLY A 1 70 ? -4.579 -10.400 -11.402 1.00 97.69 70 GLY A N 1
ATOM 537 C CA . GLY A 1 70 ? -5.195 -9.971 -12.656 1.00 97.69 70 GLY A CA 1
ATOM 538 C C . GLY A 1 70 ? -5.053 -8.470 -12.918 1.00 97.69 70 GLY A C 1
ATOM 539 O O . GLY A 1 70 ? -5.946 -7.865 -13.513 1.00 97.69 70 GLY A O 1
ATOM 540 N N . VAL A 1 71 ? -3.977 -7.860 -12.424 1.00 98.19 71 VAL A N 1
ATOM 541 C CA . VAL A 1 71 ? -3.629 -6.455 -12.640 1.00 98.19 71 VAL A CA 1
ATOM 542 C C . VAL A 1 71 ? -2.743 -6.347 -13.872 1.00 98.19 71 VAL A C 1
ATOM 544 O O . VAL A 1 71 ? -1.752 -7.055 -14.010 1.00 98.19 71 VAL A O 1
ATOM 547 N N . ARG A 1 72 ? -3.080 -5.429 -14.778 1.00 97.25 72 ARG A N 1
ATOM 548 C CA . ARG A 1 72 ? -2.215 -5.104 -15.916 1.00 97.25 72 ARG A CA 1
ATOM 549 C C . ARG A 1 72 ? -1.189 -4.069 -15.483 1.00 97.25 72 ARG A C 1
ATOM 551 O O . ARG A 1 72 ? -1.576 -2.949 -15.150 1.00 97.25 72 ARG A O 1
ATOM 558 N N . MET A 1 73 ? 0.085 -4.449 -15.484 1.00 95.56 73 MET A N 1
ATOM 559 C CA . MET A 1 73 ? 1.181 -3.522 -15.215 1.00 95.56 73 MET A CA 1
ATOM 560 C C . MET A 1 73 ? 1.409 -2.572 -16.386 1.00 95.56 73 MET A C 1
ATOM 562 O O . MET A 1 73 ? 1.145 -2.899 -17.544 1.00 95.56 73 MET A O 1
ATOM 566 N N . SER A 1 74 ? 1.931 -1.392 -16.072 1.00 94.81 74 SER A N 1
ATOM 567 C CA . SER A 1 74 ? 2.458 -0.456 -17.060 1.00 94.81 74 SER A CA 1
ATOM 568 C C . SER A 1 74 ? 3.748 0.182 -16.559 1.00 94.81 74 SER A C 1
ATOM 570 O O . SER A 1 74 ? 3.976 0.271 -15.351 1.00 94.81 74 SER A O 1
ATOM 572 N N . ASP A 1 75 ? 4.544 0.727 -17.473 1.00 92.88 75 ASP A N 1
ATOM 573 C CA . ASP A 1 75 ? 5.744 1.486 -17.109 1.00 92.88 75 ASP A CA 1
ATOM 574 C C . ASP A 1 75 ? 5.428 2.904 -16.593 1.00 92.88 75 ASP A C 1
ATOM 576 O O . ASP A 1 75 ? 6.315 3.593 -16.091 1.00 92.88 75 ASP A O 1
ATOM 580 N N . GLY A 1 76 ? 4.165 3.342 -16.663 1.00 95.00 76 GLY A N 1
ATOM 581 C CA . GLY A 1 76 ? 3.708 4.660 -16.210 1.00 95.00 76 GLY A CA 1
ATOM 582 C C . GLY A 1 76 ? 3.414 4.752 -14.707 1.00 95.00 76 GLY A C 1
ATOM 583 O O . GLY A 1 76 ? 3.672 3.828 -13.932 1.00 95.00 76 GLY A O 1
ATOM 584 N N . GLY A 1 77 ? 2.859 5.889 -14.273 1.00 96.06 77 GLY A N 1
ATOM 585 C CA . GLY A 1 77 ? 2.382 6.108 -12.899 1.00 96.06 77 GLY A CA 1
ATOM 586 C C . GLY A 1 77 ? 3.432 6.638 -11.917 1.00 96.06 77 GLY A C 1
ATOM 587 O O . GLY A 1 77 ? 3.102 6.978 -10.784 1.00 96.06 77 GLY A O 1
ATOM 588 N N . ALA A 1 78 ? 4.708 6.703 -12.312 1.00 97.31 78 ALA A N 1
ATOM 589 C CA . ALA A 1 78 ? 5.784 7.125 -11.415 1.00 97.31 78 ALA A CA 1
ATOM 590 C C . ALA A 1 78 ? 5.756 8.634 -11.114 1.00 97.31 78 ALA A C 1
ATOM 592 O O . ALA A 1 78 ? 6.182 9.055 -10.039 1.00 97.31 78 ALA A O 1
ATOM 593 N N . THR A 1 79 ? 5.294 9.457 -12.055 1.00 98.00 79 THR A N 1
ATOM 594 C CA . THR A 1 79 ? 5.157 10.908 -11.855 1.00 98.00 79 THR A CA 1
ATOM 595 C C . THR A 1 79 ? 3.950 11.203 -10.973 1.00 98.00 79 THR A C 1
ATOM 597 O O . THR A 1 79 ? 4.056 11.954 -10.008 1.00 98.00 79 THR A O 1
ATOM 600 N N . GLU A 1 80 ? 2.832 10.542 -11.256 1.00 97.44 80 GLU A N 1
ATOM 601 C CA . GLU A 1 80 ? 1.573 10.651 -10.528 1.00 97.44 80 GLU A CA 1
ATOM 602 C C . GLU A 1 80 ? 1.744 10.207 -9.073 1.00 97.44 80 GLU A C 1
ATOM 604 O O . GLU A 1 80 ? 1.328 10.919 -8.163 1.00 97.44 80 GLU A O 1
ATOM 609 N N . LEU A 1 81 ? 2.436 9.085 -8.835 1.00 97.50 81 LEU A N 1
ATOM 610 C CA . LEU A 1 81 ? 2.717 8.615 -7.479 1.00 97.50 81 LEU A CA 1
ATOM 611 C C . LEU A 1 81 ? 3.605 9.592 -6.698 1.00 97.50 81 LEU A C 1
ATOM 613 O O . LEU A 1 81 ? 3.372 9.807 -5.513 1.00 97.50 81 LEU A O 1
ATOM 617 N N . ARG A 1 82 ? 4.611 10.209 -7.334 1.00 97.81 82 ARG A N 1
ATOM 618 C CA . ARG A 1 82 ? 5.439 11.228 -6.663 1.00 97.81 82 ARG A CA 1
ATOM 619 C C . ARG A 1 82 ? 4.622 12.460 -6.295 1.00 97.81 82 ARG A C 1
ATOM 621 O O . ARG A 1 82 ? 4.723 12.917 -5.162 1.00 97.81 82 ARG A O 1
ATOM 628 N N . ALA A 1 83 ? 3.790 12.946 -7.213 1.00 97.81 83 ALA A N 1
ATOM 629 C CA . ALA A 1 83 ? 2.901 14.070 -6.945 1.00 97.81 83 ALA A CA 1
ATOM 630 C C . ALA A 1 83 ? 1.928 13.762 -5.794 1.00 97.81 83 ALA A C 1
ATOM 632 O O . ALA A 1 83 ? 1.709 14.607 -4.927 1.00 97.81 83 ALA A O 1
ATOM 633 N N . GLU A 1 84 ? 1.394 12.541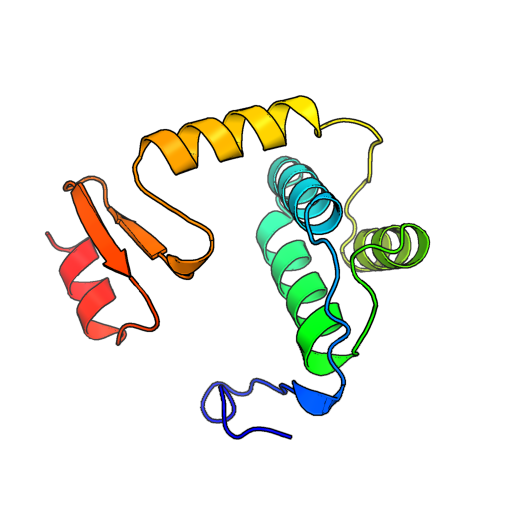 -5.742 1.00 95.75 84 GLU A N 1
ATOM 634 C CA . GLU A 1 84 ? 0.523 12.102 -4.653 1.00 95.75 84 GLU A CA 1
ATOM 635 C C . GLU A 1 84 ? 1.268 12.001 -3.313 1.00 95.75 84 GLU A C 1
ATOM 637 O O . GLU A 1 84 ? 0.764 12.465 -2.291 1.00 95.75 84 GLU A O 1
ATOM 642 N N . LEU A 1 85 ? 2.497 11.479 -3.303 1.00 94.75 85 LEU A N 1
ATOM 643 C CA . LEU A 1 85 ? 3.341 11.460 -2.104 1.00 94.75 85 LEU A CA 1
ATOM 644 C C . LEU A 1 85 ? 3.651 12.876 -1.602 1.00 94.75 85 LEU A C 1
ATOM 646 O O . LEU A 1 85 ? 3.596 13.119 -0.397 1.00 94.75 85 LEU A O 1
ATOM 650 N N . ASP A 1 86 ? 3.948 13.815 -2.500 1.00 96.38 86 ASP A N 1
ATOM 651 C CA . ASP A 1 86 ? 4.200 15.212 -2.137 1.00 96.38 86 ASP A CA 1
ATOM 652 C C . ASP A 1 86 ? 2.937 15.883 -1.587 1.00 96.38 86 ASP A C 1
ATOM 654 O O . ASP A 1 86 ? 3.002 16.591 -0.578 1.00 96.38 86 ASP A O 1
ATOM 658 N N . ARG A 1 87 ? 1.769 15.593 -2.175 1.00 95.50 87 ARG A N 1
ATOM 659 C CA . ARG A 1 87 ? 0.472 16.030 -1.647 1.00 95.50 87 ARG A CA 1
ATOM 660 C C . ARG A 1 87 ? 0.252 15.503 -0.230 1.00 95.50 87 ARG A C 1
ATOM 662 O O . ARG A 1 87 ? -0.051 16.294 0.656 1.00 95.50 87 ARG A O 1
ATOM 669 N N . VAL A 1 88 ? 0.427 14.199 0.002 1.00 93.44 88 VAL A N 1
ATOM 670 C CA . VAL A 1 88 ? 0.246 13.553 1.316 1.00 93.44 88 VAL A CA 1
ATOM 671 C C . VAL A 1 88 ? 1.216 14.113 2.362 1.00 93.44 88 VAL A C 1
ATOM 673 O O . VAL A 1 88 ? 0.798 14.421 3.478 1.00 93.44 88 VAL A O 1
ATOM 676 N N . ARG A 1 89 ? 2.477 14.358 1.991 1.00 93.56 89 ARG A N 1
ATOM 677 C CA . ARG A 1 89 ? 3.461 15.035 2.854 1.00 93.56 89 ARG A CA 1
ATOM 678 C C . ARG A 1 89 ? 3.057 16.463 3.199 1.00 93.56 89 ARG A C 1
ATOM 680 O O . ARG A 1 89 ? 3.205 16.876 4.345 1.00 93.56 89 ARG A O 1
ATOM 687 N N . GLY A 1 90 ? 2.498 17.201 2.240 1.00 93.94 90 GLY A N 1
ATOM 688 C CA . GLY A 1 90 ? 1.953 18.543 2.464 1.00 93.94 90 GLY A CA 1
ATOM 689 C C . GLY A 1 90 ? 0.794 18.578 3.467 1.00 93.94 90 GLY A C 1
ATOM 690 O O . GLY A 1 90 ? 0.523 19.625 4.048 1.00 93.94 90 GLY A O 1
ATOM 691 N N . LEU A 1 91 ? 0.142 17.437 3.715 1.00 91.00 91 LEU A N 1
ATOM 692 C CA . LEU A 1 91 ? -0.892 17.281 4.743 1.00 91.00 91 LEU A CA 1
ATOM 693 C C . LEU A 1 91 ? -0.322 16.909 6.122 1.00 91.00 91 LEU A C 1
ATOM 695 O O . LEU A 1 91 ? -1.096 16.728 7.057 1.00 91.00 91 LEU A O 1
ATOM 699 N N . GLY A 1 92 ? 1.004 16.803 6.253 1.00 90.81 92 GLY A N 1
ATOM 700 C CA . GLY A 1 92 ? 1.698 16.492 7.505 1.00 90.81 92 GLY A CA 1
ATOM 701 C C . GLY A 1 92 ? 2.007 15.010 7.723 1.00 90.81 92 GLY A C 1
ATOM 702 O O . GLY A 1 92 ? 2.579 14.671 8.755 1.00 90.81 92 GLY A O 1
ATOM 703 N N . PHE A 1 93 ? 1.675 14.126 6.776 1.00 92.06 93 PHE A N 1
ATOM 704 C CA . PHE A 1 93 ? 1.958 12.695 6.903 1.00 92.06 93 PHE A CA 1
ATOM 705 C C . PHE A 1 93 ? 3.388 12.348 6.474 1.00 92.06 93 PHE A C 1
ATOM 707 O O . PHE A 1 93 ? 3.861 12.755 5.410 1.00 92.06 93 PHE A O 1
ATOM 714 N N . THR A 1 94 ? 4.066 11.542 7.287 1.00 87.69 94 THR A N 1
ATOM 715 C CA . THR A 1 94 ? 5.416 11.021 7.028 1.00 87.69 94 THR A CA 1
ATOM 716 C C . THR A 1 94 ? 5.420 9.492 6.986 1.00 87.69 94 THR A C 1
ATOM 718 O O . THR A 1 94 ? 4.411 8.847 7.264 1.00 87.69 94 THR A O 1
ATOM 721 N N . ALA A 1 95 ? 6.566 8.892 6.648 1.00 79.00 95 ALA A N 1
ATOM 722 C CA . ALA A 1 95 ? 6.724 7.437 6.683 1.00 79.00 95 ALA A CA 1
ATOM 723 C C . ALA A 1 95 ? 6.507 6.854 8.094 1.00 79.00 95 ALA A C 1
ATOM 725 O O . ALA A 1 95 ? 5.974 5.759 8.212 1.00 79.00 95 ALA A O 1
ATOM 726 N N . ASP A 1 96 ? 6.831 7.606 9.149 1.00 84.69 96 ASP A N 1
ATOM 727 C CA . ASP A 1 96 ? 6.619 7.193 10.546 1.00 84.69 96 ASP A CA 1
ATOM 728 C C . ASP A 1 96 ? 5.159 7.355 11.003 1.00 84.69 96 ASP A C 1
ATOM 730 O O . ASP A 1 96 ? 4.821 7.059 12.145 1.00 84.69 96 ASP A O 1
ATOM 734 N N . SER A 1 97 ? 4.287 7.864 10.126 1.00 81.31 97 SER A N 1
ATOM 735 C CA . SER A 1 97 ? 2.879 8.113 10.440 1.00 81.31 97 SER A CA 1
ATOM 736 C C . SER A 1 97 ? 1.964 6.935 10.099 1.00 81.31 97 SER A C 1
ATOM 738 O O . SER A 1 97 ? 0.767 7.049 10.322 1.00 81.31 97 SER A O 1
ATOM 740 N N . VAL A 1 98 ? 2.464 5.838 9.514 1.00 90.19 98 VAL A N 1
ATOM 741 C CA . VAL A 1 98 ? 1.602 4.745 9.028 1.00 90.19 98 VAL A CA 1
ATOM 742 C C . VAL A 1 98 ? 1.379 3.644 10.083 1.00 90.19 98 VAL A C 1
ATOM 744 O O . VAL A 1 98 ? 2.321 3.295 10.792 1.00 90.19 98 VAL A O 1
ATOM 747 N N . PRO A 1 99 ? 0.173 3.047 10.153 1.00 92.62 99 PRO A N 1
ATOM 748 C CA . PRO A 1 99 ? -1.035 3.446 9.426 1.00 92.62 99 PRO A CA 1
ATOM 749 C C . PRO A 1 99 ? -1.618 4.766 9.966 1.00 92.62 99 PRO A C 1
ATOM 751 O O . PRO A 1 99 ? -1.553 5.037 11.159 1.00 92.62 99 PRO A O 1
ATOM 754 N N . ALA A 1 100 ? -2.199 5.583 9.084 1.00 93.62 100 ALA A N 1
ATOM 755 C CA . ALA A 1 100 ? -2.922 6.799 9.456 1.00 93.62 100 ALA A CA 1
ATOM 756 C C . ALA A 1 100 ? -4.200 6.944 8.633 1.00 93.62 100 ALA A C 1
ATOM 758 O O . ALA A 1 100 ? -4.220 6.658 7.435 1.00 93.62 100 ALA A O 1
ATOM 759 N N . PHE A 1 101 ? -5.245 7.448 9.281 1.00 93.62 101 PHE A N 1
ATOM 760 C CA . PHE A 1 101 ? -6.567 7.647 8.707 1.00 93.62 101 PHE A CA 1
ATOM 761 C C . PHE A 1 101 ? -7.018 9.068 9.001 1.00 93.62 101 PHE A C 1
ATOM 763 O O . PHE A 1 101 ? -7.040 9.489 10.156 1.00 93.62 101 PHE A O 1
ATOM 770 N N . ARG A 1 102 ? -7.375 9.817 7.957 1.00 92.75 102 ARG A N 1
ATOM 771 C CA . ARG A 1 102 ? -7.893 11.179 8.084 1.00 92.75 102 ARG A CA 1
ATOM 772 C C . ARG A 1 102 ? -9.324 11.237 7.586 1.00 92.75 102 ARG A C 1
ATOM 774 O O . ARG A 1 102 ? -9.584 10.851 6.451 1.00 92.75 102 ARG A O 1
ATOM 781 N N . PHE A 1 103 ? -10.202 11.752 8.430 1.00 93.62 103 PHE A N 1
ATOM 782 C CA . PHE A 1 103 ? -11.633 11.874 8.187 1.00 93.62 103 PHE A CA 1
ATOM 783 C C . PHE A 1 103 ? -11.967 13.275 7.663 1.00 93.62 103 PHE A C 1
ATOM 785 O O . PHE A 1 103 ? -11.201 14.223 7.864 1.00 93.62 103 PHE A O 1
ATOM 792 N N . ASP A 1 104 ? -13.128 13.420 7.023 1.00 90.56 104 ASP A N 1
ATOM 793 C CA . ASP A 1 104 ? -13.579 14.698 6.448 1.00 90.56 104 ASP A CA 1
ATOM 794 C C . ASP A 1 104 ? -13.798 15.788 7.511 1.00 90.56 104 ASP A C 1
ATOM 796 O O . ASP A 1 104 ? -13.689 16.978 7.219 1.00 90.56 104 ASP A O 1
ATOM 800 N N . THR A 1 105 ? -14.008 15.392 8.769 1.00 91.31 105 THR A N 1
ATOM 801 C CA . THR A 1 105 ? -14.082 16.287 9.936 1.00 91.31 105 THR A CA 1
ATOM 802 C C . THR A 1 105 ? -12.745 16.945 10.292 1.00 91.31 105 THR A C 1
ATOM 804 O O . THR A 1 105 ? -12.696 17.854 11.120 1.00 91.31 105 THR A O 1
ATOM 807 N N . GLY A 1 106 ? -11.641 16.488 9.692 1.00 89.88 106 GLY A N 1
ATOM 808 C CA . GLY A 1 106 ? -10.276 16.880 10.042 1.00 89.88 106 GLY A CA 1
ATOM 809 C C . GLY A 1 106 ? -9.654 16.031 11.155 1.00 89.88 106 GLY A C 1
ATOM 810 O O . GLY A 1 106 ? -8.454 16.164 11.408 1.00 89.88 106 GLY A O 1
ATOM 811 N N . LEU A 1 107 ? -10.419 15.129 11.784 1.00 92.75 107 LEU A N 1
ATOM 812 C CA . LEU A 1 107 ? -9.886 14.142 12.722 1.00 92.75 107 LEU A CA 1
ATOM 813 C C . LEU A 1 107 ? -8.858 13.246 12.020 1.00 92.75 107 LEU A C 1
ATOM 815 O O . LEU A 1 107 ? -9.063 12.803 10.889 1.00 92.75 107 LEU A O 1
ATOM 819 N N . THR A 1 108 ? -7.748 12.972 12.703 1.00 93.75 108 THR A N 1
ATOM 820 C CA . THR A 1 108 ? -6.727 12.024 12.251 1.00 93.75 108 THR A CA 1
ATOM 821 C C . THR A 1 108 ? -6.496 10.979 13.332 1.00 93.75 108 THR A C 1
ATOM 823 O O . THR A 1 108 ? -6.214 11.324 14.478 1.00 93.75 108 THR A O 1
ATOM 826 N N . LEU A 1 109 ? -6.607 9.712 12.951 1.00 94.50 109 LEU A N 1
ATOM 827 C CA . LEU A 1 109 ? -6.242 8.558 13.760 1.00 94.50 109 LEU A CA 1
ATOM 828 C C . LEU A 1 109 ? -4.901 8.017 13.260 1.00 94.50 109 LEU A C 1
ATOM 830 O O . LEU A 1 109 ? -4.748 7.781 12.061 1.00 94.50 109 LEU A O 1
ATOM 834 N N . SER A 1 110 ? -3.944 7.822 14.166 1.00 92.25 110 SER A N 1
ATOM 835 C CA . SER A 1 110 ? -2.590 7.354 13.839 1.00 92.25 110 SER A CA 1
ATOM 836 C C . SER A 1 110 ? -2.250 6.079 14.602 1.00 92.25 110 SER A C 1
ATOM 838 O O . SER A 1 110 ? -2.542 5.966 15.794 1.00 92.25 110 SER A O 1
ATOM 840 N N . GLY A 1 111 ? -1.575 5.152 13.930 1.00 89.62 111 GLY A N 1
ATOM 841 C CA . GLY A 1 111 ? -1.224 3.841 14.457 1.00 89.62 111 GLY A CA 1
ATOM 842 C C . GLY A 1 111 ? -2.398 2.864 14.480 1.00 89.62 111 GLY A C 1
ATOM 843 O O . GLY A 1 111 ? -3.467 3.108 13.918 1.00 89.62 111 GLY A O 1
ATOM 844 N N . GLU A 1 112 ? -2.168 1.737 15.141 1.00 87.75 112 GLU A N 1
ATOM 845 C CA . GLU A 1 112 ? -3.189 0.727 15.405 1.00 87.75 112 GLU A CA 1
ATOM 846 C C . GLU A 1 112 ? -4.183 1.276 16.433 1.00 87.75 112 GLU A C 1
ATOM 848 O O . GLU A 1 112 ? -3.822 1.573 17.572 1.00 87.75 112 GLU A O 1
ATOM 853 N N . GLN A 1 113 ? -5.428 1.465 16.002 1.00 93.12 113 GLN A N 1
ATOM 854 C CA . GLN A 1 113 ? -6.520 1.969 16.830 1.00 93.12 113 GLN A CA 1
ATOM 855 C C . GLN A 1 113 ? -7.588 0.883 16.998 1.00 93.12 113 GLN A C 1
ATOM 857 O O . GLN A 1 113 ? -7.765 0.068 16.091 1.00 93.12 113 GLN A O 1
ATOM 862 N N . PRO A 1 114 ? -8.310 0.863 18.129 1.00 92.62 114 PRO A N 1
ATOM 863 C CA . PRO A 1 114 ? -9.397 -0.085 18.336 1.00 92.62 114 PRO A CA 1
ATOM 864 C C . PRO A 1 114 ? -10.601 0.243 17.439 1.00 92.62 114 PRO A C 1
ATOM 866 O O . PRO A 1 114 ? -10.791 1.395 17.034 1.00 92.62 114 PRO A O 1
ATOM 869 N N . GLU A 1 115 ? -11.440 -0.756 17.155 1.00 93.56 115 GLU A N 1
ATOM 870 C CA . GLU A 1 115 ? -12.624 -0.603 16.294 1.00 93.56 115 GLU A CA 1
ATOM 871 C C . GLU A 1 115 ? -13.561 0.513 16.784 1.00 93.56 115 GLU A C 1
ATOM 873 O O . GLU A 1 115 ? -14.097 1.277 15.979 1.00 93.56 115 GLU A O 1
ATOM 878 N N . GLU A 1 116 ? -13.701 0.683 18.101 1.00 96.12 116 GLU A N 1
ATOM 879 C CA . GLU A 1 116 ? -14.540 1.719 18.701 1.00 96.12 116 GLU A CA 1
ATOM 880 C C . GLU A 1 116 ? -14.066 3.137 18.356 1.00 96.12 116 GLU A C 1
ATOM 882 O O . GLU A 1 116 ? -14.890 4.042 18.210 1.00 96.12 116 GLU A O 1
ATOM 887 N N . ALA A 1 117 ? -12.753 3.346 18.192 1.00 95.56 117 ALA A N 1
ATOM 888 C CA . ALA A 1 117 ? -12.205 4.641 17.794 1.00 95.56 117 ALA A CA 1
ATOM 889 C C . ALA A 1 117 ? -12.565 4.973 16.340 1.00 95.56 117 ALA A C 1
ATOM 891 O O . ALA A 1 117 ? -12.914 6.115 16.037 1.00 95.56 117 ALA A O 1
ATOM 892 N N . PHE A 1 118 ? -12.534 3.973 15.454 1.00 95.69 118 PHE A N 1
ATOM 893 C CA . PHE A 1 118 ? -12.990 4.130 14.074 1.00 95.69 118 PHE A CA 1
ATOM 894 C C . PHE A 1 118 ? -14.496 4.382 14.007 1.00 95.69 118 PHE A C 1
ATOM 896 O O . PHE A 1 118 ? -14.922 5.305 13.317 1.00 95.69 118 PHE A O 1
ATOM 903 N N . PHE A 1 119 ? -15.298 3.621 14.758 1.00 95.56 119 PHE A N 1
ATOM 904 C CA . PHE A 1 119 ? -16.748 3.815 14.819 1.00 95.56 119 PHE A CA 1
ATOM 905 C C . PHE A 1 119 ? -17.111 5.235 15.275 1.00 95.56 119 PHE A C 1
ATOM 907 O O . PHE A 1 119 ? -17.880 5.921 14.607 1.00 95.56 119 PHE A O 1
ATOM 914 N N . ALA A 1 120 ? -16.493 5.721 16.355 1.00 94.75 120 ALA A N 1
ATOM 915 C CA . ALA A 1 120 ? -16.710 7.083 16.835 1.00 94.75 120 ALA A CA 1
ATOM 916 C C . ALA A 1 120 ? -16.291 8.152 15.810 1.00 94.75 120 ALA A C 1
ATOM 918 O O . ALA A 1 120 ? -16.940 9.188 15.707 1.00 94.75 120 ALA A O 1
ATOM 919 N N . ALA A 1 121 ? -15.223 7.906 15.046 1.00 94.81 121 ALA A N 1
ATOM 920 C CA . ALA A 1 121 ? -14.757 8.823 14.012 1.00 94.81 121 ALA A CA 1
ATOM 921 C C . ALA A 1 121 ? -15.696 8.903 12.795 1.00 94.81 121 ALA A C 1
ATOM 923 O O . ALA A 1 121 ? -15.749 9.951 12.155 1.00 94.81 121 ALA A O 1
ATOM 924 N N . PHE A 1 122 ? -16.435 7.832 12.479 1.00 93.12 122 PHE A N 1
ATOM 925 C CA . PHE A 1 122 ? -17.447 7.837 11.414 1.00 93.12 122 PHE A CA 1
ATOM 926 C C . PHE A 1 122 ? -18.743 8.564 11.802 1.00 93.12 122 PHE A C 1
ATOM 928 O O . PHE A 1 122 ? -19.436 9.061 10.919 1.00 93.12 122 PHE A O 1
ATOM 935 N N . GLU A 1 123 ? -19.068 8.623 13.095 1.00 91.75 123 GLU A N 1
ATOM 936 C CA . GLU A 1 123 ? -20.284 9.266 13.623 1.00 91.75 123 GLU A CA 1
ATOM 937 C C . GLU A 1 123 ? -20.105 10.764 13.945 1.00 91.75 123 GLU A C 1
ATOM 939 O O . GLU A 1 123 ? -21.079 11.444 14.280 1.00 91.75 123 GLU A O 1
ATOM 944 N N . ALA A 1 124 ? -18.867 11.268 13.894 1.00 84.50 124 ALA A N 1
ATOM 945 C CA . ALA A 1 124 ? -18.512 12.661 14.185 1.00 84.50 124 ALA A CA 1
ATOM 946 C C . ALA A 1 124 ? -18.805 13.604 13.008 1.00 84.50 124 ALA A C 1
ATOM 948 O O . ALA A 1 124 ? -19.216 14.757 13.283 1.00 84.50 124 ALA A O 1
#

Foldseek 3Di:
DDPPCVVVVDDFDPVLADDADCLVLVLQLVQCVVVVQNVVSVVLVCCVGGPVNHHNVDPVVSVVSCVVSVGDDDPDRNVVSVVVVVVVVVLVDDPQFPPWDADPVRDIDGDDDDPVVVVVRVVD